Protein AF-A0A6B3EHQ4-F1 (afdb_monomer)

Nearest PDB structures (foldseek):
  8vhx-assembly1_B  TM=3.523E-01  e=5.366E+00  Chivirus chi
  3plz-assembly1_A  TM=3.439E-01  e=5.366E+00  Homo sapiens
  7wig-assembly1_R  TM=2.738E-01  e=9.470E+00  Homo sapiens

Foldseek 3Di:
DVLLLCCLVPNFDDWDQDPVRDIDGSVVDDCPLSVQLNVCCVVPVDHSVVSSVVVVVVVLVVVLVVQLVVCCVPPNNVRSCVRRPD

pLDDT: mean 88.2, std 9.54, range [59.97, 98.38]

Structure (mmCIF, N/CA/C/O backbone):
data_AF-A0A6B3EHQ4-F1
#
_entry.id   AF-A0A6B3EHQ4-F1
#
loop_
_atom_site.group_PDB
_atom_site.id
_atom_site.type_symbol
_atom_site.label_atom_id
_atom_site.label_alt_id
_atom_site.label_comp_id
_atom_site.label_asym_id
_atom_site.label_entity_id
_atom_site.label_seq_id
_atom_site.pdbx_PDB_ins_code
_atom_site.Cartn_x
_atom_site.Cartn_y
_atom_site.Cartn_z
_atom_site.occupancy
_atom_site.B_iso_or_equiv
_atom_site.auth_seq_id
_atom_site.auth_comp_id
_atom_site.auth_asym_id
_atom_site.auth_atom_id
_atom_site.pdbx_PDB_model_num
ATOM 1 N N . SER A 1 1 ? 1.072 3.804 -12.246 1.00 59.97 1 SER A N 1
ATOM 2 C CA . SER A 1 1 ? 1.509 5.170 -12.621 1.00 59.97 1 SER A CA 1
ATOM 3 C C . SER A 1 1 ? 2.700 5.067 -13.570 1.00 59.97 1 SER A C 1
ATOM 5 O O . SER A 1 1 ? 3.442 4.096 -13.484 1.00 59.97 1 SER A O 1
ATOM 7 N N . LEU A 1 2 ? 2.908 6.034 -14.472 1.00 67.75 2 LEU A N 1
ATOM 8 C CA . LEU A 1 2 ? 3.963 5.945 -15.498 1.00 67.75 2 LEU A CA 1
ATOM 9 C C . LEU A 1 2 ? 5.396 5.934 -14.918 1.00 67.75 2 LEU A C 1
ATOM 11 O O . LEU A 1 2 ? 6.315 5.451 -15.568 1.00 67.75 2 LEU A O 1
ATOM 15 N N . TRP A 1 3 ? 5.582 6.465 -13.704 1.00 69.44 3 TRP A N 1
ATOM 16 C CA . TRP A 1 3 ? 6.866 6.501 -12.996 1.00 69.44 3 TRP A CA 1
ATOM 17 C C . TRP A 1 3 ? 7.193 5.175 -12.294 1.00 69.44 3 TRP A C 1
ATOM 19 O O . TRP A 1 3 ? 8.298 4.675 -12.468 1.00 69.44 3 TRP A O 1
ATOM 29 N N . TYR A 1 4 ? 6.241 4.563 -11.572 1.00 63.38 4 TYR A N 1
ATOM 30 C CA . TYR A 1 4 ? 6.483 3.287 -10.877 1.00 63.38 4 TYR A CA 1
ATOM 31 C C . TYR A 1 4 ? 6.697 2.126 -11.851 1.00 63.38 4 TYR A C 1
ATOM 33 O O . TYR A 1 4 ? 7.661 1.386 -11.692 1.00 63.38 4 TYR A O 1
ATOM 41 N N . VAL A 1 5 ? 5.889 2.034 -12.917 1.00 71.12 5 VAL A N 1
ATOM 42 C CA . VAL A 1 5 ? 6.069 1.010 -13.965 1.00 71.12 5 VAL A CA 1
ATOM 43 C C . VAL A 1 5 ? 7.467 1.104 -14.584 1.00 71.12 5 VAL A C 1
ATOM 45 O O . VAL A 1 5 ? 8.140 0.096 -14.764 1.00 71.12 5 VAL A O 1
ATOM 48 N N . ARG A 1 6 ? 7.959 2.326 -14.818 1.00 73.44 6 ARG A N 1
ATOM 49 C CA . ARG A 1 6 ? 9.285 2.550 -15.401 1.00 73.44 6 ARG A CA 1
ATOM 50 C C . ARG A 1 6 ? 10.419 2.125 -14.462 1.00 73.44 6 ARG A C 1
ATOM 52 O O . ARG A 1 6 ? 11.389 1.549 -14.941 1.00 73.44 6 ARG A O 1
ATOM 59 N N . VAL A 1 7 ? 10.273 2.352 -13.150 1.00 74.94 7 VAL A N 1
ATOM 60 C CA . VAL A 1 7 ? 11.215 1.856 -12.126 1.00 74.94 7 VAL A CA 1
ATOM 61 C C . VAL A 1 7 ? 11.205 0.327 -12.061 1.00 74.94 7 VAL A C 1
ATOM 63 O O . VAL A 1 7 ? 12.263 -0.279 -11.913 1.00 74.94 7 VAL A O 1
ATOM 66 N N . VAL A 1 8 ? 10.040 -0.311 -12.199 1.00 65.44 8 VAL A N 1
ATOM 67 C CA . VAL A 1 8 ? 9.928 -1.780 -12.233 1.00 65.44 8 VAL A CA 1
ATOM 68 C C . VAL A 1 8 ? 10.620 -2.366 -13.468 1.00 65.44 8 VAL A C 1
ATOM 70 O O . VAL A 1 8 ? 11.325 -3.365 -13.347 1.00 65.44 8 VAL A O 1
ATOM 73 N N . GLU A 1 9 ? 10.448 -1.747 -14.636 1.00 76.00 9 GLU A N 1
ATOM 74 C CA . GLU A 1 9 ? 11.010 -2.236 -15.902 1.00 76.00 9 GLU A CA 1
ATOM 75 C C . GLU A 1 9 ? 12.511 -1.939 -16.068 1.00 76.00 9 GLU A C 1
ATOM 77 O O . GLU A 1 9 ? 13.245 -2.773 -16.593 1.00 76.00 9 GLU A O 1
ATOM 82 N N . HIS A 1 10 ? 12.979 -0.763 -15.633 1.00 77.00 10 HIS A N 1
ATOM 83 C CA . HIS A 1 10 ? 14.321 -0.252 -15.959 1.00 77.00 10 HIS A CA 1
ATOM 84 C C . HIS A 1 10 ? 15.201 0.030 -14.729 1.00 77.00 10 HIS A C 1
ATOM 86 O O . HIS A 1 10 ? 16.373 0.379 -14.879 1.00 77.00 10 HIS A O 1
ATOM 92 N N . GLY A 1 11 ? 14.668 -0.122 -13.515 1.00 72.31 11 GLY A N 1
ATOM 93 C CA . GLY A 1 11 ? 15.352 0.252 -12.279 1.00 72.31 11 GLY A CA 1
ATOM 94 C C . GLY A 1 11 ? 15.352 1.762 -12.014 1.00 72.31 11 GLY A C 1
ATOM 95 O O . GLY A 1 11 ? 14.734 2.550 -12.726 1.00 72.31 11 GLY A O 1
ATOM 96 N N . TYR A 1 12 ? 16.045 2.161 -10.947 1.00 79.81 12 TYR A N 1
ATOM 97 C CA . TYR A 1 12 ? 16.201 3.565 -10.556 1.00 79.81 12 TYR A CA 1
ATOM 98 C C . TYR A 1 12 ? 17.290 4.275 -11.367 1.00 79.81 12 TYR A C 1
ATOM 100 O O . TYR A 1 12 ? 18.380 3.732 -11.561 1.00 79.81 12 TYR A O 1
ATOM 108 N N . GLY A 1 13 ? 17.055 5.538 -11.720 1.00 77.81 13 GLY A N 1
ATOM 109 C CA . GLY A 1 13 ? 18.023 6.395 -12.414 1.00 77.81 13 GLY A CA 1
ATOM 110 C C . GLY A 1 13 ? 17.401 7.313 -13.465 1.00 77.81 13 GLY A C 1
ATOM 111 O O . GLY A 1 13 ? 18.101 8.151 -14.039 1.00 77.81 13 GLY A O 1
ATOM 112 N N . PHE A 1 14 ? 16.097 7.191 -13.712 1.00 78.75 14 PHE A N 1
ATOM 113 C CA . PHE A 1 14 ? 15.390 8.059 -14.633 1.00 78.75 14 PHE A CA 1
ATOM 114 C C . PHE A 1 14 ? 15.208 9.458 -14.032 1.00 78.75 14 PHE A C 1
ATOM 116 O O . PHE A 1 14 ? 14.766 9.643 -12.894 1.00 78.75 14 PHE A O 1
ATOM 123 N N . THR A 1 15 ? 15.552 10.463 -14.833 1.00 81.62 15 THR A N 1
ATOM 124 C CA . THR A 1 15 ? 15.489 11.868 -14.440 1.00 81.62 15 THR A CA 1
ATOM 125 C C . THR A 1 15 ? 14.857 12.683 -15.563 1.00 81.62 15 THR A C 1
ATOM 127 O O . THR A 1 15 ? 15.201 12.496 -16.728 1.00 81.62 15 THR A O 1
ATOM 130 N N . LEU A 1 16 ? 13.928 13.575 -15.225 1.00 83.69 16 LEU A N 1
ATOM 131 C CA . LEU A 1 16 ? 13.214 14.438 -16.163 1.00 83.69 16 LEU A CA 1
ATOM 132 C C . LEU A 1 16 ? 13.391 15.898 -15.754 1.00 83.69 16 LEU A C 1
ATOM 134 O O . LEU A 1 16 ? 13.110 16.260 -14.614 1.00 83.69 16 LEU A O 1
ATOM 138 N N . THR A 1 17 ? 13.813 16.746 -16.687 1.00 87.38 17 THR A N 1
ATOM 139 C CA . THR A 1 17 ? 13.865 18.194 -16.463 1.00 87.38 17 THR A CA 1
ATOM 140 C C . THR A 1 17 ? 12.512 18.801 -16.815 1.00 87.38 17 THR A C 1
ATOM 142 O O . THR A 1 17 ? 12.054 18.694 -17.953 1.00 87.38 17 THR A O 1
ATOM 145 N N . ALA A 1 18 ? 11.849 19.399 -15.831 1.00 85.31 18 ALA A N 1
ATOM 146 C CA . ALA A 1 18 ? 10.585 20.093 -16.019 1.00 85.31 18 ALA A CA 1
ATOM 147 C C . ALA A 1 18 ? 10.794 21.427 -16.772 1.00 85.31 18 ALA A C 1
ATOM 149 O O . ALA A 1 18 ? 11.899 21.975 -16.754 1.00 85.31 18 ALA A O 1
ATOM 150 N N . PRO A 1 19 ? 9.750 21.989 -17.416 1.00 85.31 19 PRO A N 1
ATOM 151 C CA . PRO A 1 19 ? 9.852 23.254 -18.157 1.00 85.31 19 PRO A CA 1
ATOM 152 C C . PRO A 1 19 ? 10.313 24.452 -17.311 1.00 85.31 19 PRO A C 1
ATOM 154 O O . PRO A 1 19 ? 10.813 25.432 -17.849 1.00 85.31 19 PRO A O 1
ATOM 157 N N . ASP A 1 20 ? 10.154 24.364 -15.989 1.00 89.62 20 ASP A N 1
ATOM 158 C CA . ASP A 1 20 ? 10.596 25.352 -14.999 1.00 89.62 20 ASP A CA 1
ATOM 159 C C . ASP A 1 20 ? 12.054 25.149 -14.533 1.00 89.62 20 ASP A C 1
ATOM 161 O O . ASP A 1 20 ? 12.517 25.829 -13.619 1.00 89.62 20 ASP A O 1
ATOM 165 N N . GLY A 1 21 ? 12.783 24.208 -15.142 1.00 87.50 21 GLY A N 1
ATOM 166 C CA . GLY A 1 21 ? 14.182 23.909 -14.842 1.00 87.50 21 GLY A CA 1
ATOM 167 C C . GLY A 1 21 ? 14.401 22.945 -13.674 1.00 87.50 21 GLY A C 1
ATOM 168 O O . GLY A 1 21 ? 15.548 22.585 -13.401 1.00 87.50 21 GLY A O 1
ATOM 169 N N . ARG A 1 22 ? 13.346 22.483 -12.984 1.00 85.56 22 ARG A N 1
ATOM 170 C CA . ARG A 1 22 ? 13.500 21.492 -11.906 1.00 85.56 22 ARG A CA 1
ATOM 171 C C . ARG A 1 22 ? 13.869 20.120 -12.455 1.00 85.56 22 ARG A C 1
ATOM 173 O O . ARG A 1 22 ? 13.330 19.667 -13.459 1.00 85.56 22 ARG A O 1
ATOM 180 N N . VAL A 1 23 ? 14.731 19.420 -11.727 1.00 84.50 23 VAL A N 1
ATOM 181 C CA . VAL A 1 23 ? 15.148 18.049 -12.032 1.00 84.50 23 VAL A CA 1
ATOM 182 C C . VAL A 1 23 ? 14.301 17.080 -11.204 1.00 84.50 23 VAL A C 1
ATOM 184 O O . VAL A 1 23 ? 14.472 16.966 -9.991 1.00 84.50 23 VAL A O 1
ATOM 187 N N . LEU A 1 24 ? 13.357 16.401 -11.853 1.00 81.19 24 LEU A N 1
ATOM 188 C CA . LEU A 1 24 ? 12.482 15.394 -11.254 1.00 81.19 24 LEU A CA 1
ATOM 189 C C . LEU A 1 24 ? 13.124 14.012 -11.413 1.00 81.19 24 LEU A C 1
ATOM 191 O O . LEU A 1 24 ? 13.193 13.481 -12.519 1.00 81.19 24 LEU A O 1
ATOM 195 N N . SER A 1 25 ? 13.603 13.429 -10.315 1.00 81.06 25 SER A N 1
ATOM 196 C CA . SER A 1 25 ? 14.192 12.085 -10.306 1.00 81.06 25 SER A CA 1
ATOM 197 C C . SER A 1 25 ? 13.213 11.059 -9.751 1.00 81.06 25 SER A C 1
ATOM 199 O O . SER A 1 25 ? 12.525 11.314 -8.761 1.00 81.06 25 SER A O 1
ATOM 201 N N . ASP A 1 26 ? 13.211 9.868 -10.345 1.00 75.12 26 ASP A N 1
ATOM 202 C CA . ASP A 1 26 ? 12.500 8.703 -9.818 1.00 75.12 26 ASP A CA 1
ATOM 203 C C . ASP A 1 26 ? 12.950 8.301 -8.397 1.00 75.12 26 ASP A C 1
ATOM 205 O O . ASP A 1 26 ? 12.162 7.735 -7.642 1.00 75.12 26 ASP A O 1
ATOM 209 N N . ARG A 1 27 ? 14.161 8.687 -7.969 1.00 73.12 27 ARG A N 1
ATOM 210 C CA . ARG A 1 27 ? 14.674 8.500 -6.597 1.00 73.12 27 ARG A CA 1
ATOM 211 C C . ARG A 1 27 ? 13.881 9.241 -5.525 1.00 73.12 27 ARG A C 1
ATOM 213 O O . ARG A 1 27 ? 14.023 8.923 -4.349 1.00 73.12 27 ARG A O 1
ATOM 220 N N . ALA A 1 28 ? 13.055 10.211 -5.909 1.00 76.81 28 ALA A N 1
ATOM 221 C CA . ALA A 1 28 ? 12.141 10.864 -4.980 1.00 76.81 28 ALA A CA 1
ATOM 222 C C . ALA A 1 28 ? 11.020 9.923 -4.489 1.00 76.81 28 ALA A C 1
ATOM 224 O O . ALA A 1 28 ? 10.359 10.234 -3.499 1.00 76.81 28 ALA A O 1
ATOM 225 N N . PHE A 1 29 ? 10.793 8.784 -5.157 1.00 77.69 29 PHE A N 1
ATOM 226 C CA . PHE A 1 29 ? 9.749 7.827 -4.796 1.00 77.69 29 PHE A CA 1
ATOM 227 C C . PHE A 1 29 ? 10.279 6.700 -3.902 1.00 77.69 29 PHE A C 1
ATOM 229 O O . PHE A 1 29 ? 11.310 6.082 -4.181 1.00 77.69 29 PHE A O 1
ATOM 236 N N . PHE A 1 30 ? 9.525 6.399 -2.843 1.00 82.62 30 PHE A N 1
ATOM 237 C CA . PHE A 1 30 ? 9.834 5.331 -1.893 1.00 82.62 30 PHE A CA 1
ATOM 238 C C . PHE A 1 30 ? 9.795 3.942 -2.573 1.00 82.62 30 PHE A C 1
ATOM 240 O O . PHE A 1 30 ? 8.829 3.642 -3.278 1.00 82.62 30 PHE A O 1
ATOM 247 N N . PRO A 1 31 ? 10.797 3.067 -2.352 1.00 83.31 31 PRO A N 1
ATOM 248 C CA . PRO A 1 31 ? 10.990 1.850 -3.149 1.00 83.31 31 PRO A CA 1
ATOM 249 C C . PRO A 1 31 ? 10.051 0.690 -2.816 1.00 83.31 31 PRO A C 1
ATOM 251 O O . PRO A 1 31 ? 9.995 -0.278 -3.570 1.00 83.31 31 PRO A O 1
ATOM 254 N N . LEU A 1 32 ? 9.302 0.758 -1.712 1.00 86.75 32 LEU A N 1
ATOM 255 C CA . LEU A 1 32 ? 8.479 -0.368 -1.266 1.00 86.75 32 LEU A CA 1
ATOM 256 C C . LEU A 1 32 ? 7.432 -0.781 -2.306 1.00 86.75 32 LEU A C 1
ATOM 258 O O . LEU A 1 32 ? 7.311 -1.965 -2.600 1.00 86.75 32 LEU A O 1
ATOM 262 N N . LEU A 1 33 ? 6.693 0.177 -2.873 1.00 85.12 33 LEU A N 1
ATOM 263 C CA . LEU A 1 33 ? 5.667 -0.126 -3.871 1.00 85.12 33 LEU A CA 1
ATOM 264 C C . LEU A 1 33 ? 6.249 -0.780 -5.139 1.00 85.12 33 LEU A C 1
ATOM 266 O O . LEU A 1 33 ? 5.790 -1.869 -5.471 1.00 85.12 33 LEU A O 1
ATOM 270 N N . PRO A 1 34 ? 7.273 -0.220 -5.815 1.00 85.94 34 PRO A N 1
ATOM 271 C CA . PRO A 1 34 ? 7.824 -0.849 -7.014 1.00 85.94 34 PRO A CA 1
ATOM 272 C C . PRO A 1 34 ? 8.462 -2.214 -6.718 1.00 85.94 34 PRO A C 1
ATOM 274 O O . PRO A 1 34 ? 8.404 -3.113 -7.556 1.00 85.94 34 PRO A O 1
ATOM 277 N N . TRP A 1 35 ? 9.019 -2.434 -5.522 1.00 88.19 35 TRP A N 1
ATOM 278 C CA . TRP A 1 35 ? 9.487 -3.767 -5.126 1.00 88.19 35 TRP A CA 1
ATOM 279 C C . TRP A 1 35 ? 8.347 -4.768 -4.932 1.00 88.19 35 TRP A C 1
ATOM 281 O O . TRP A 1 35 ? 8.478 -5.911 -5.370 1.00 88.19 35 TRP A O 1
ATOM 291 N N . LEU A 1 36 ? 7.228 -4.357 -4.330 1.00 89.94 36 LEU A N 1
ATOM 292 C CA . LEU A 1 36 ? 6.038 -5.204 -4.202 1.00 89.94 36 LEU A CA 1
ATOM 293 C C . LEU A 1 36 ? 5.415 -5.514 -5.569 1.00 89.94 36 LEU A C 1
ATOM 295 O O . LEU A 1 36 ? 5.072 -6.666 -5.827 1.00 89.94 36 LEU A O 1
ATOM 299 N N . GLU A 1 37 ? 5.325 -4.521 -6.456 1.00 91.94 37 GLU A N 1
ATOM 300 C CA . GLU A 1 37 ? 4.849 -4.697 -7.834 1.00 91.94 37 GLU A CA 1
ATOM 301 C C . GLU A 1 37 ? 5.743 -5.675 -8.611 1.00 91.94 37 GLU A C 1
ATOM 303 O O . GLU A 1 37 ? 5.241 -6.616 -9.225 1.00 91.94 37 GLU A O 1
ATOM 308 N N . SER A 1 38 ? 7.069 -5.521 -8.523 1.00 88.31 38 SER A N 1
ATOM 309 C CA . SER A 1 38 ? 8.035 -6.415 -9.175 1.00 88.31 38 SER A CA 1
ATOM 310 C C . SER A 1 38 ? 7.980 -7.844 -8.619 1.00 88.31 38 SER A C 1
ATOM 312 O O . SER A 1 38 ? 7.920 -8.812 -9.381 1.00 88.31 38 SER A O 1
ATOM 314 N N . ALA A 1 39 ? 7.954 -8.003 -7.292 1.00 91.50 39 ALA A N 1
ATOM 315 C CA . ALA A 1 39 ? 7.859 -9.314 -6.655 1.00 91.50 39 ALA A CA 1
ATOM 316 C C . ALA A 1 39 ? 6.534 -10.009 -6.997 1.00 91.50 39 ALA A C 1
ATOM 318 O O . ALA A 1 39 ? 6.536 -11.174 -7.395 1.00 91.50 39 ALA A O 1
ATOM 319 N N . GLY A 1 40 ? 5.410 -9.295 -6.905 1.00 92.56 40 GLY A N 1
ATOM 320 C CA . GLY A 1 40 ? 4.101 -9.839 -7.251 1.00 92.56 40 GLY A CA 1
ATOM 321 C C . GLY A 1 40 ? 3.992 -10.192 -8.733 1.00 92.56 40 GLY A C 1
ATOM 322 O O . GLY A 1 40 ? 3.473 -11.262 -9.050 1.00 92.56 40 GLY A O 1
ATOM 323 N N . HIS A 1 41 ? 4.558 -9.381 -9.633 1.00 93.25 41 HIS A N 1
ATOM 324 C CA . HIS A 1 41 ? 4.627 -9.700 -11.062 1.00 93.25 41 HIS A CA 1
ATOM 325 C C . HIS A 1 41 ? 5.379 -11.017 -11.288 1.00 93.25 41 HIS A C 1
ATOM 327 O O . HIS A 1 41 ? 4.871 -11.913 -11.958 1.00 93.25 41 HIS A O 1
ATOM 333 N N . ARG A 1 42 ? 6.545 -11.191 -10.649 1.00 93.81 42 ARG A N 1
ATOM 334 C CA . ARG A 1 42 ? 7.341 -12.428 -10.750 1.00 93.81 42 ARG A CA 1
ATOM 335 C C . ARG A 1 42 ? 6.638 -13.660 -10.180 1.00 93.81 42 ARG A C 1
ATOM 337 O O . ARG A 1 42 ? 6.867 -14.756 -10.678 1.00 93.81 42 ARG A O 1
ATOM 344 N N . LEU A 1 43 ? 5.828 -13.499 -9.133 1.00 96.19 43 LEU A N 1
ATOM 345 C CA . LEU A 1 43 ? 5.139 -14.609 -8.465 1.00 96.19 43 LEU A CA 1
ATOM 346 C C . LEU A 1 43 ? 3.823 -15.006 -9.144 1.00 96.19 43 LEU A C 1
ATOM 348 O O . LEU A 1 43 ? 3.435 -16.168 -9.077 1.00 96.19 43 LEU A O 1
ATOM 352 N N . THR A 1 44 ? 3.125 -14.053 -9.763 1.00 94.88 44 THR A N 1
ATOM 353 C CA . THR A 1 44 ? 1.755 -14.252 -10.272 1.00 94.88 44 THR A CA 1
ATOM 354 C C . THR A 1 44 ? 1.646 -14.179 -11.794 1.00 94.88 44 THR A C 1
ATOM 356 O O . THR A 1 44 ? 0.658 -14.648 -12.349 1.00 94.88 44 THR A O 1
ATOM 359 N N . GLY A 1 45 ? 2.624 -13.576 -12.476 1.00 93.31 45 GLY A N 1
ATOM 360 C CA . GLY A 1 45 ? 2.564 -13.274 -13.909 1.00 93.31 45 GLY A CA 1
ATOM 361 C C . GLY A 1 45 ? 1.633 -12.111 -14.280 1.00 93.31 45 GLY A C 1
ATOM 362 O O . GLY A 1 45 ? 1.555 -11.756 -15.453 1.00 93.31 45 GLY A O 1
ATOM 363 N N . LEU A 1 46 ? 0.939 -11.500 -13.311 1.00 92.12 46 LEU A N 1
ATOM 364 C CA . LEU A 1 46 ? 0.058 -10.349 -13.536 1.00 92.12 46 LEU A CA 1
ATOM 365 C C . LEU A 1 46 ? 0.849 -9.109 -13.940 1.00 92.12 46 LEU A C 1
ATOM 367 O O . LEU A 1 46 ? 1.981 -8.934 -13.493 1.00 92.12 46 LEU A O 1
ATOM 371 N N . ALA A 1 47 ? 0.252 -8.206 -14.720 1.00 90.44 47 ALA A N 1
ATOM 372 C CA . ALA A 1 47 ? 0.910 -6.946 -15.050 1.00 90.44 47 ALA A CA 1
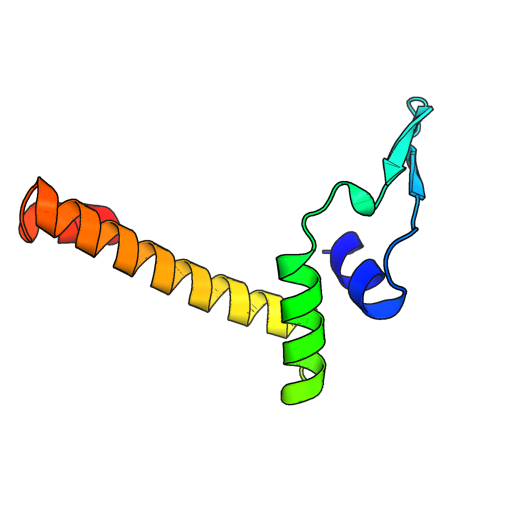ATOM 373 C C . ALA A 1 47 ? 1.213 -6.141 -13.763 1.00 90.44 47 ALA A C 1
ATOM 375 O O . ALA A 1 47 ? 0.396 -6.145 -12.838 1.00 90.44 47 ALA A O 1
ATOM 376 N N . PRO A 1 48 ? 2.341 -5.407 -13.681 1.00 85.50 48 PRO A N 1
ATOM 377 C CA . PRO A 1 48 ? 2.720 -4.664 -12.472 1.00 85.50 48 PRO A CA 1
ATOM 378 C C . PRO A 1 48 ? 1.629 -3.719 -11.944 1.00 85.50 48 PRO A C 1
ATOM 380 O O . PRO A 1 48 ? 1.458 -3.578 -10.738 1.00 85.50 48 PRO A O 1
ATOM 383 N N . GLN A 1 49 ? 0.842 -3.120 -12.843 1.00 87.62 49 GLN A N 1
ATOM 384 C CA . GLN A 1 49 ? -0.292 -2.259 -12.491 1.00 87.62 49 GLN A CA 1
ATOM 385 C C . GLN A 1 49 ? -1.415 -3.001 -11.746 1.00 87.62 49 GLN A C 1
ATOM 387 O O . GLN A 1 49 ? -1.990 -2.452 -10.806 1.00 87.62 49 GLN A O 1
ATOM 392 N N . ASP A 1 50 ? -1.691 -4.251 -12.124 1.00 92.38 50 ASP A N 1
ATOM 393 C CA . ASP A 1 50 ? -2.714 -5.081 -11.483 1.00 92.38 50 ASP A CA 1
ATOM 394 C C . ASP A 1 50 ? -2.218 -5.551 -10.111 1.00 92.38 50 ASP A C 1
ATOM 396 O O . ASP A 1 50 ? -2.964 -5.538 -9.132 1.00 92.38 50 ASP A O 1
ATOM 400 N N . VAL A 1 51 ? -0.922 -5.868 -10.003 1.00 93.12 51 VAL A N 1
ATOM 401 C CA . VAL A 1 51 ? -0.271 -6.149 -8.715 1.00 93.12 51 VAL A CA 1
ATOM 402 C C . VAL A 1 51 ? -0.366 -4.934 -7.791 1.00 93.12 51 VAL A C 1
ATOM 404 O O . VAL A 1 51 ? -0.737 -5.084 -6.628 1.00 93.12 51 VAL A O 1
ATOM 407 N N . GLY A 1 52 ? -0.094 -3.730 -8.300 1.00 90.94 52 GLY A N 1
ATOM 408 C CA . GLY A 1 52 ? -0.240 -2.479 -7.553 1.00 90.94 52 GLY A CA 1
ATOM 409 C C . GLY A 1 52 ? -1.667 -2.258 -7.041 1.00 90.94 52 GLY A C 1
ATOM 410 O O . GLY A 1 52 ? -1.859 -1.837 -5.895 1.00 90.94 52 GLY A O 1
ATOM 411 N N . LEU A 1 53 ? -2.680 -2.609 -7.841 1.00 94.44 53 LEU A N 1
ATOM 412 C CA . LEU A 1 53 ? -4.085 -2.571 -7.424 1.00 94.44 53 LEU A CA 1
ATOM 413 C C . LEU A 1 53 ? -4.367 -3.560 -6.283 1.00 94.44 53 LEU A C 1
ATOM 415 O O . LEU A 1 53 ? -4.963 -3.174 -5.275 1.00 94.44 53 LEU A O 1
ATOM 419 N N . CYS A 1 54 ? -3.890 -4.804 -6.392 1.00 95.75 54 CYS A N 1
ATOM 420 C CA . CYS A 1 54 ? -4.017 -5.801 -5.326 1.00 95.75 54 CYS A CA 1
ATOM 421 C C . CYS A 1 54 ? -3.316 -5.355 -4.035 1.00 95.75 54 CYS A C 1
ATOM 423 O O . CYS A 1 54 ? -3.905 -5.430 -2.957 1.00 95.75 54 CYS A O 1
ATOM 425 N N . VAL A 1 55 ? -2.084 -4.846 -4.134 1.00 94.94 55 VAL A N 1
ATOM 426 C CA . VAL A 1 55 ? -1.322 -4.312 -2.994 1.00 94.94 55 VAL A CA 1
ATOM 427 C C . VAL A 1 55 ? -2.086 -3.172 -2.323 1.00 94.94 55 VAL A C 1
ATOM 429 O O . VAL A 1 55 ? -2.208 -3.157 -1.100 1.00 94.94 55 VAL A O 1
ATOM 432 N N . SER A 1 56 ? -2.652 -2.254 -3.110 1.00 94.62 56 SER A N 1
ATOM 433 C CA . SER A 1 56 ? -3.431 -1.123 -2.592 1.00 94.62 56 SER A CA 1
ATOM 434 C C . SER A 1 56 ? -4.687 -1.588 -1.848 1.00 94.62 56 SER A C 1
ATOM 436 O O . SER A 1 56 ? -4.969 -1.103 -0.752 1.00 94.62 56 SER A O 1
ATOM 438 N N . ALA A 1 57 ? -5.412 -2.564 -2.402 1.00 97.06 57 ALA A N 1
ATOM 439 C CA . ALA A 1 57 ? -6.598 -3.136 -1.768 1.00 97.06 57 ALA A CA 1
ATOM 440 C C . ALA A 1 57 ? -6.257 -3.832 -0.438 1.00 97.06 57 ALA A C 1
ATOM 442 O O . ALA A 1 57 ? -6.903 -3.581 0.581 1.00 97.06 57 ALA A O 1
ATOM 443 N N . LEU A 1 58 ? -5.201 -4.651 -0.415 1.00 97.12 58 LEU A N 1
ATOM 444 C CA . LEU A 1 58 ? -4.742 -5.329 0.801 1.00 97.12 58 LEU A CA 1
ATOM 445 C C . LEU A 1 58 ? -4.263 -4.335 1.865 1.00 97.12 58 LEU A C 1
ATOM 447 O O . LEU A 1 58 ? -4.607 -4.477 3.039 1.00 97.12 58 LEU A O 1
ATOM 451 N N . ALA A 1 59 ? -3.512 -3.308 1.462 1.00 96.00 59 ALA A N 1
ATOM 452 C CA . ALA A 1 59 ? -3.053 -2.257 2.362 1.00 96.00 59 ALA A CA 1
ATOM 453 C C . ALA A 1 59 ? -4.226 -1.461 2.955 1.00 96.00 59 ALA A C 1
ATOM 455 O O . ALA A 1 59 ? -4.201 -1.141 4.141 1.00 96.00 59 ALA A O 1
ATOM 456 N N . SER A 1 60 ? -5.271 -1.190 2.166 1.00 96.88 60 SER A N 1
ATOM 457 C CA . SER A 1 60 ? -6.488 -0.522 2.641 1.00 96.88 60 SER A CA 1
ATOM 458 C C . SER A 1 60 ? -7.209 -1.342 3.717 1.00 96.88 60 SER A C 1
ATOM 460 O O . SER A 1 60 ? -7.519 -0.813 4.785 1.00 96.88 60 SER A O 1
ATOM 462 N N . LEU A 1 61 ? -7.391 -2.647 3.495 1.00 97.56 61 LEU A N 1
ATOM 463 C CA . LEU A 1 61 ? -7.991 -3.541 4.492 1.00 97.56 61 LEU A CA 1
ATOM 464 C C . LEU A 1 61 ? -7.135 -3.642 5.762 1.00 97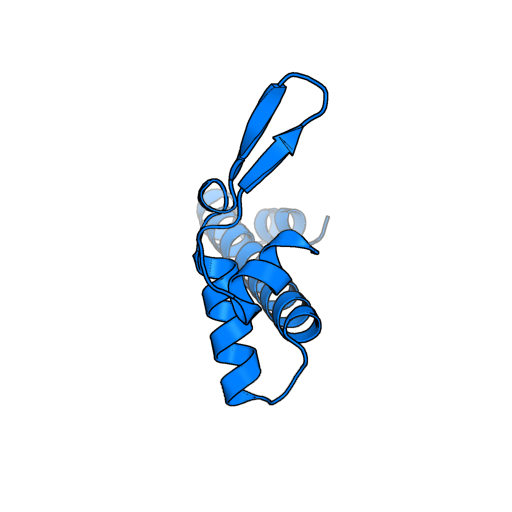.56 61 LEU A C 1
ATOM 466 O O . LEU A 1 61 ? -7.665 -3.590 6.873 1.00 97.56 61 LEU A O 1
ATOM 470 N N . ALA A 1 62 ? -5.811 -3.739 5.613 1.00 97.94 62 ALA A N 1
ATOM 471 C CA . ALA A 1 62 ? -4.883 -3.758 6.741 1.00 97.94 62 ALA A CA 1
ATOM 472 C C . ALA A 1 62 ? -4.928 -2.447 7.544 1.00 97.94 62 ALA A C 1
ATOM 474 O O . ALA A 1 62 ? -4.920 -2.480 8.776 1.00 97.94 62 ALA A O 1
ATOM 475 N N . ALA A 1 63 ? -5.023 -1.303 6.862 1.00 96.75 63 ALA A N 1
ATOM 476 C CA . ALA A 1 63 ? -5.165 0.003 7.494 1.00 96.75 63 ALA A CA 1
ATOM 477 C C . ALA A 1 63 ? -6.487 0.112 8.264 1.00 96.75 63 ALA A C 1
ATOM 479 O O . ALA A 1 63 ? -6.468 0.496 9.433 1.00 96.75 63 ALA A O 1
ATOM 480 N N . ALA A 1 64 ? -7.611 -0.295 7.664 1.00 97.50 64 ALA A N 1
ATOM 481 C CA . ALA A 1 64 ? -8.905 -0.330 8.345 1.00 97.50 64 ALA A CA 1
ATOM 482 C C . ALA A 1 64 ? -8.845 -1.217 9.598 1.00 97.50 64 ALA A C 1
ATOM 484 O O . ALA A 1 64 ? -9.224 -0.792 10.688 1.00 97.50 64 ALA A O 1
ATOM 485 N N . TRP A 1 65 ? -8.271 -2.417 9.493 1.00 97.88 65 TRP A N 1
ATOM 486 C CA . TRP A 1 65 ? -8.097 -3.296 10.648 1.00 97.88 65 TRP A CA 1
ATOM 487 C C . TRP A 1 65 ? -7.235 -2.660 11.750 1.00 97.88 65 TRP A C 1
ATOM 489 O O . TRP A 1 65 ? -7.611 -2.694 12.923 1.00 97.88 65 TRP A O 1
ATOM 499 N N . ALA A 1 66 ? -6.110 -2.033 11.397 1.00 97.88 66 ALA A N 1
ATOM 500 C CA . ALA A 1 66 ? -5.248 -1.353 12.361 1.00 97.88 66 ALA A CA 1
ATOM 501 C C . ALA A 1 66 ? -5.975 -0.194 13.067 1.00 97.88 66 ALA A C 1
ATOM 503 O O . ALA A 1 66 ? -5.919 -0.102 14.296 1.00 97.88 66 ALA A O 1
ATOM 504 N N . ILE A 1 67 ? -6.707 0.638 12.318 1.00 98.00 67 ILE A N 1
ATOM 505 C CA . ILE A 1 67 ? -7.522 1.737 12.859 1.00 98.00 67 ILE A CA 1
ATOM 506 C C . ILE A 1 67 ? -8.567 1.193 13.831 1.00 98.00 67 ILE A C 1
ATOM 508 O O . ILE A 1 67 ? -8.649 1.670 14.962 1.00 98.00 67 ILE A O 1
ATOM 512 N N . HIS A 1 68 ? -9.305 0.152 13.438 1.00 97.69 6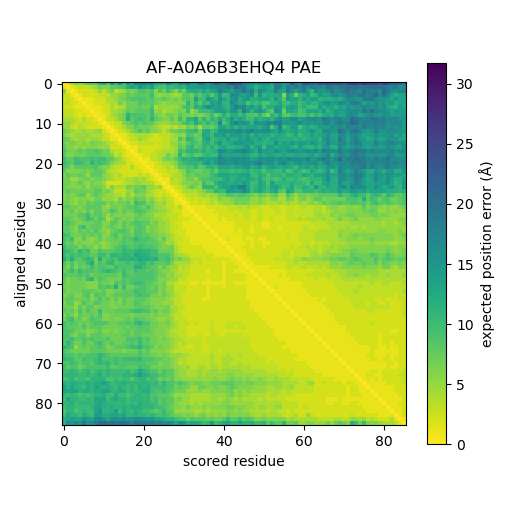8 HIS A N 1
ATO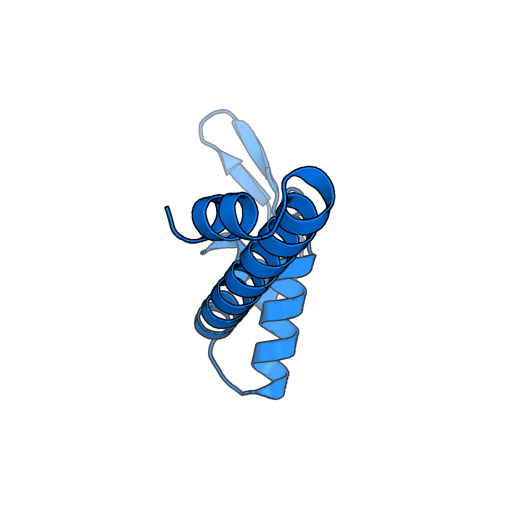M 513 C CA . HIS A 1 68 ? -10.292 -0.489 14.301 1.00 97.69 68 HIS A CA 1
ATOM 514 C C . HIS A 1 68 ? -9.656 -0.980 15.609 1.00 97.69 68 HIS A C 1
ATOM 516 O O . HIS A 1 68 ? -10.164 -0.700 16.690 1.00 97.69 68 HIS A O 1
ATOM 522 N N . ARG A 1 69 ? -8.499 -1.652 15.553 1.00 98.38 69 ARG A N 1
ATOM 523 C CA . ARG A 1 69 ? -7.809 -2.149 16.759 1.00 98.38 69 ARG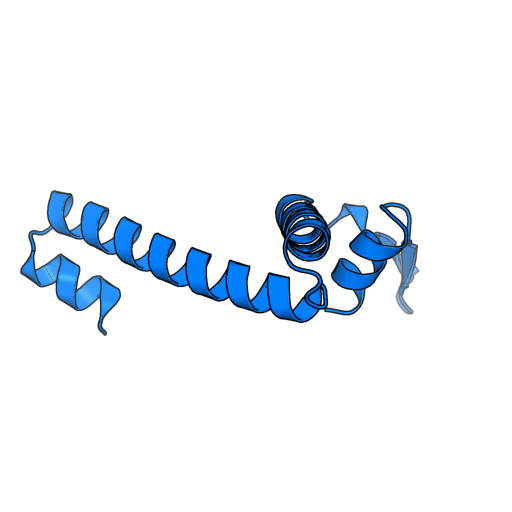 A CA 1
ATOM 524 C C . ARG A 1 69 ? -7.319 -1.022 17.667 1.00 98.38 69 ARG A C 1
ATOM 526 O O . ARG A 1 69 ? -7.377 -1.172 18.888 1.00 98.38 69 ARG A O 1
ATOM 533 N N . ILE A 1 70 ? -6.844 0.084 17.098 1.00 98.31 70 ILE A N 1
ATOM 534 C CA . ILE A 1 70 ? -6.429 1.269 17.861 1.00 98.31 70 ILE A CA 1
ATOM 535 C C . ILE A 1 70 ? -7.651 1.908 18.531 1.00 98.31 70 ILE A C 1
ATOM 537 O O . ILE A 1 70 ? -7.644 2.124 19.742 1.00 98.31 70 ILE A O 1
ATOM 541 N N . ALA A 1 71 ? -8.725 2.138 17.777 1.00 98.12 71 ALA A N 1
ATOM 542 C CA . ALA A 1 71 ? -9.947 2.743 18.288 1.00 98.12 71 ALA A CA 1
ATOM 543 C C 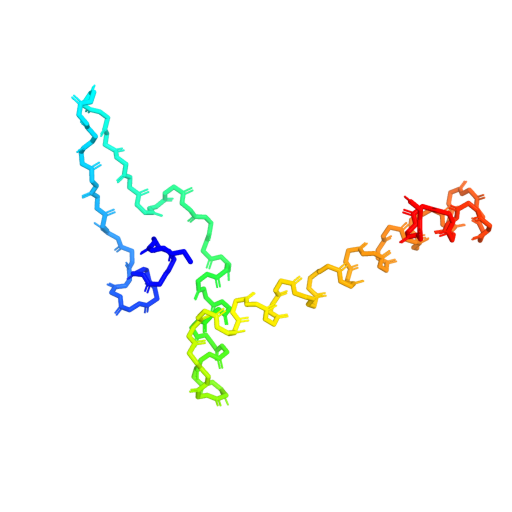. ALA A 1 71 ? -10.649 1.856 19.329 1.00 98.12 71 ALA A C 1
ATOM 545 O O . ALA A 1 71 ? -11.094 2.367 20.352 1.00 98.12 71 ALA A O 1
ATOM 546 N N . ALA A 1 72 ? -10.676 0.534 19.140 1.00 98.06 72 ALA A N 1
ATOM 547 C CA . ALA A 1 72 ? -11.270 -0.402 20.095 1.00 98.06 72 ALA A CA 1
ATOM 548 C C . ALA A 1 72 ? -10.529 -0.375 21.436 1.00 98.06 72 ALA A C 1
ATOM 550 O O . ALA A 1 72 ? -11.159 -0.391 22.492 1.00 98.06 72 ALA A O 1
ATOM 551 N N . ARG A 1 73 ? -9.193 -0.264 21.400 1.00 98.06 73 ARG A N 1
ATOM 552 C CA . ARG A 1 73 ? -8.360 -0.147 22.607 1.00 98.06 73 ARG A CA 1
ATOM 553 C C . ARG A 1 73 ? -8.537 1.179 23.345 1.00 98.06 73 ARG A C 1
ATOM 555 O O . ARG A 1 73 ? -8.413 1.187 24.564 1.00 98.06 73 ARG A O 1
ATOM 562 N N . LEU A 1 74 ? -8.779 2.278 22.630 1.00 98.12 74 LEU A N 1
ATOM 563 C CA . LEU A 1 74 ? -8.837 3.623 23.218 1.00 98.12 74 LEU A CA 1
ATOM 564 C C . LEU A 1 74 ? -10.257 4.079 23.582 1.00 98.12 74 LEU A C 1
ATOM 566 O O . LEU A 1 74 ? -10.436 4.798 24.560 1.00 98.12 74 LEU A O 1
ATOM 570 N N . TYR A 1 75 ? -11.257 3.667 22.802 1.00 97.25 75 TYR A N 1
ATOM 571 C CA . TYR A 1 75 ? -12.618 4.218 22.832 1.00 97.25 75 TYR A CA 1
ATOM 572 C C . TYR A 1 75 ? -13.719 3.141 22.836 1.00 97.25 75 TYR A C 1
ATOM 574 O O . TYR A 1 75 ? -14.907 3.468 22.862 1.00 97.25 75 TYR A O 1
ATOM 582 N N . GLY A 1 76 ? -13.344 1.857 22.829 1.00 96.69 76 GLY A N 1
ATOM 583 C CA . GLY A 1 76 ? -14.266 0.721 22.826 1.00 96.69 76 GLY A CA 1
ATOM 584 C C . GLY A 1 76 ? -14.795 0.334 21.439 1.00 96.69 76 GLY A C 1
ATOM 585 O O . GLY A 1 76 ? -14.675 1.066 20.457 1.00 96.69 76 GLY A O 1
ATOM 586 N N . GLU A 1 77 ? -15.413 -0.847 21.366 1.00 96.12 77 GLU A N 1
ATOM 587 C CA . GLU A 1 77 ? -15.815 -1.504 20.108 1.00 96.12 77 GLU A CA 1
ATOM 588 C C . GLU A 1 77 ? -16.786 -0.676 19.250 1.00 96.12 77 GLU A C 1
ATOM 590 O O . GLU A 1 77 ? -16.669 -0.634 18.028 1.00 96.12 77 GLU A O 1
ATOM 595 N N . ARG A 1 78 ? -17.731 0.047 19.868 1.00 96.00 78 ARG A N 1
ATOM 596 C CA . ARG A 1 78 ? -18.712 0.853 19.116 1.00 96.00 78 ARG A CA 1
ATOM 597 C C . ARG A 1 78 ? -18.045 1.999 18.359 1.00 96.00 78 ARG A C 1
ATOM 599 O O . ARG A 1 78 ? -18.323 2.183 17.180 1.00 96.00 78 ARG A O 1
ATOM 606 N N . ALA A 1 79 ? -17.160 2.745 19.022 1.00 95.81 79 ALA A N 1
ATOM 607 C CA . ALA A 1 79 ? -16.403 3.821 18.387 1.00 95.81 79 ALA A CA 1
ATOM 608 C C . ALA A 1 79 ? -15.479 3.272 17.291 1.00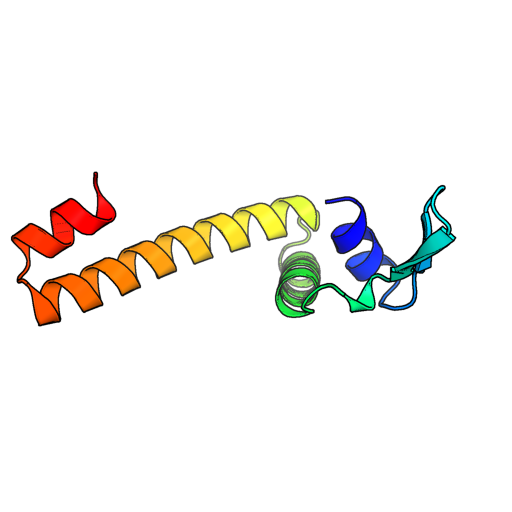 95.81 79 ALA A C 1
ATOM 610 O O . ALA A 1 79 ? -15.354 3.874 16.227 1.00 95.81 79 ALA A O 1
ATOM 611 N N . ALA A 1 80 ? -14.895 2.094 17.521 1.00 94.94 80 ALA A N 1
ATOM 612 C CA . ALA A 1 80 ? -14.045 1.420 16.553 1.00 94.94 80 ALA A CA 1
ATOM 613 C C . ALA A 1 80 ? -14.771 1.013 15.270 1.00 94.94 80 ALA A C 1
ATOM 615 O O . ALA A 1 80 ? -14.172 1.089 14.203 1.00 94.94 80 ALA A O 1
ATOM 616 N N . LEU A 1 81 ? -16.034 0.583 15.355 1.00 97.00 81 LEU A N 1
ATOM 617 C CA . LEU A 1 81 ? -16.855 0.281 14.179 1.00 97.00 81 LEU A CA 1
ATOM 618 C C . LEU A 1 81 ? -17.169 1.543 13.373 1.00 97.00 81 LEU A C 1
ATOM 620 O O . LEU A 1 81 ? -16.994 1.542 12.158 1.00 97.00 81 LEU A O 1
AT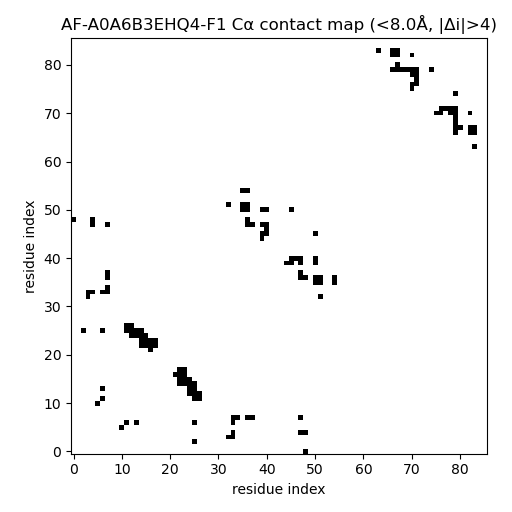OM 624 N N . PHE A 1 82 ? -17.573 2.629 14.041 1.00 96.50 82 PHE A N 1
ATOM 625 C CA . PHE A 1 82 ? -17.814 3.903 13.358 1.00 96.50 82 PHE A CA 1
ATOM 626 C C . PHE A 1 82 ? -16.554 4.425 12.660 1.00 96.50 82 PHE A C 1
ATOM 628 O O . PHE A 1 82 ? -16.647 4.861 11.523 1.00 96.50 82 PHE A O 1
ATOM 635 N N . ALA A 1 83 ? -15.382 4.306 13.290 1.00 93.88 83 ALA A N 1
ATOM 636 C CA . ALA A 1 83 ? -14.117 4.804 12.743 1.00 93.88 83 ALA A CA 1
ATOM 637 C C . ALA A 1 83 ? -13.659 4.135 11.431 1.00 93.88 83 ALA A C 1
ATOM 639 O O . ALA A 1 83 ? -12.770 4.663 10.770 1.00 93.88 83 ALA A O 1
ATOM 640 N N . VAL A 1 84 ? -14.204 2.967 11.075 1.00 94.50 84 VAL A N 1
ATOM 641 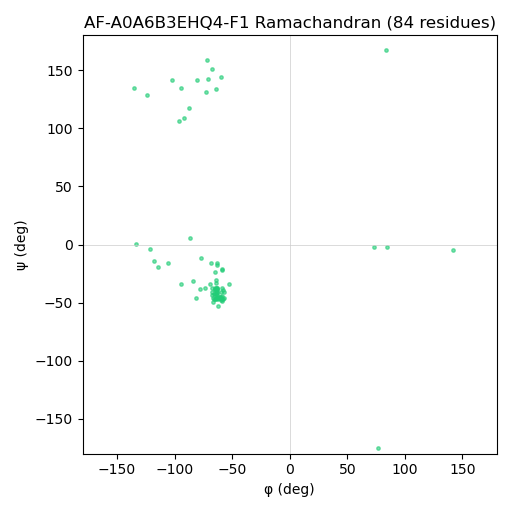C CA . VAL A 1 84 ? -13.823 2.237 9.850 1.00 94.50 84 VAL A CA 1
ATOM 642 C C . VAL A 1 84 ? -14.960 2.057 8.852 1.00 94.50 84 VAL A C 1
ATOM 644 O O . VAL A 1 84 ? -14.695 1.685 7.713 1.00 94.50 84 VAL A O 1
ATOM 647 N N . ALA A 1 85 ? -16.208 2.283 9.265 1.00 92.19 85 ALA A N 1
ATOM 648 C CA . ALA A 1 85 ? -17.388 2.066 8.430 1.00 92.19 85 ALA A CA 1
ATOM 649 C C . ALA A 1 85 ? -18.036 3.361 7.914 1.00 92.19 85 ALA A C 1
ATOM 651 O O . ALA A 1 85 ? -18.869 3.277 7.011 1.00 92.19 85 ALA A O 1
ATOM 652 N N . LEU A 1 86 ? -17.704 4.519 8.497 1.00 84.81 86 LEU A N 1
ATOM 653 C CA . LEU A 1 86 ? -18.338 5.814 8.231 1.00 84.81 86 LEU A CA 1
ATOM 654 C C . LEU A 1 86 ? -17.299 6.859 7.814 1.00 84.81 86 LEU A C 1
ATOM 656 O O . LEU A 1 86 ? -17.608 7.629 6.880 1.00 84.81 86 LEU A O 1
#

Sequence (86 aa):
SLWYVRVVEHGYGFTLTAPDGRVLSDRAFFPLLPWLESAGHRLTGLAPQDVGLCVSALASLAAAWAIHRIAARLYGERAALFAVAL

Solvent-accessible surface area (backbone atoms only — not comparable to full-atom values): 4936 Å² total; per-residue (Å²): 104,83,66,49,55,44,37,53,76,72,45,84,77,57,70,45,75,45,99,87,69,48,78,49,46,56,77,80,53,77,63,66,61,41,51,50,17,45,52,41,21,75,74,69,72,46,57,47,69,58,33,43,51,52,52,51,54,53,50,50,53,52,49,41,51,50,50,27,56,53,32,30,74,76,64,34,64,69,53,13,50,49,75,64,75,114

Mean predicted aligned error: 6.72 Å

Radius of gyration: 18.15 Å; Cα contacts (8 Å, |Δi|>4): 75; chains: 1; bounding box: 37×40×41 Å

Secondary structure (DSSP, 8-state):
-HHHHHHHHH-S--EEE-TTS-EEEGGGS-THHHHHHHHHHHHH---HHHHHHHHHHHHHHHHHHHHHHHHHHHH-HHHHHHHHH-